Protein AF-X1JR71-F1 (afdb_monomer_lite)

Secondary structure (DSSP, 8-state):
-HHHHHTT---EEEEEEEE--EEE-TTT--EEE---EEEEEEEEEPPTTSTTSTTTT--HHHHHHTT--TT-----EEETTEEE-PPPPP-PPTT-EEEEEPPTTSSEEEEEEEEEEETTEEEEEEEEEETTS-EEEEETTEEEEEEHHHHHHHTT--SHHHHHHHH-GGGTTT-----

pLDDT: mean 90.3, std 12.56, range [34.16, 98.44]

Radius of gyration: 28.23 Å; chains: 1; bounding box: 59×47×76 Å

InterPro domains:
  IPR007642 RNA polymerase Rpb2, domain 2 [PF04561] (94-169)
  IPR007644 RNA polymerase, beta subunit, protrusion [PF04563] (1-93)
  IPR015712 DNA-directed RNA polymerase, subunit 2 [PTHR20856] (1-171)
  IPR037034 RNA polymerase Rpb2, domain 2 superfamily [G3DSA:3.90.1110.10] (108-176)

Sequence (179 aa):
PIEARIRELSYAADIILEMTPITIDERTQREEAEETLDIYIGKIPIMLKSCRCPLESLTEQELINKGEDPLDPGGYFIINGTERVLVTQEDLAPNRILAEEASKSSSATHQAKVFSTKSGFRAPVTIERKKDGNLRVSFPSVPGKIPLAILMRALGLHSDREIFEAISEEMAAGKSPLN

Foldseek 3Di:
DVVCLVQLHWQWDWDWDWDWDWDADPVPRDTDTDDTDTDTPDIDWDWPLDPPHPVVPDDQVVCVVVVHHPPPPTQWTQHRSDTGHDDDDDDPDAPDWDKDQDDPPDQFGIKIWHFHDDPRDTKIWMWTQGPVRWIWIDIDVDPDTHTPVVVVVVVPQPDPVSVCVVPDPCVVPPDDPDD

Structure (mmCIF, N/CA/C/O backbone):
data_AF-X1JR71-F1
#
_entry.id   AF-X1JR71-F1
#
loop_
_atom_site.group_PDB
_atom_site.id
_atom_site.type_symbol
_atom_site.label_atom_id
_atom_site.label_alt_id
_atom_site.label_comp_id
_atom_site.label_asym_id
_atom_site.label_entity_id
_atom_site.label_seq_id
_atom_site.pdbx_PDB_ins_code
_atom_site.Cartn_x
_atom_site.Cartn_y
_atom_site.Cartn_z
_atom_site.occupancy
_atom_site.B_iso_or_equiv
_atom_site.auth_seq_id
_atom_site.auth_comp_id
_atom_site.auth_asym_id
_atom_site.auth_atom_id
_atom_site.pdbx_PDB_model_num
ATOM 1 N N . PRO A 1 1 ? -16.654 6.079 19.650 1.00 94.19 1 PRO A N 1
ATOM 2 C CA . PRO A 1 1 ? -15.735 7.027 18.988 1.00 94.19 1 PRO A CA 1
ATOM 3 C C . PRO A 1 1 ? -15.868 8.459 19.508 1.00 94.19 1 PRO A C 1
ATOM 5 O O . PRO A 1 1 ? -14.875 9.174 19.578 1.00 94.19 1 PRO A O 1
ATOM 8 N N . ILE A 1 2 ? -17.064 8.827 19.972 1.00 95.31 2 ILE A N 1
ATOM 9 C CA . ILE A 1 2 ? -17.363 10.070 20.685 1.00 95.31 2 ILE A CA 1
ATOM 10 C C . ILE A 1 2 ? -16.375 10.394 21.815 1.00 95.31 2 ILE A C 1
ATOM 12 O O . ILE A 1 2 ? -15.890 11.517 21.905 1.00 95.31 2 ILE A O 1
ATOM 16 N N . GLU A 1 3 ? -15.981 9.401 22.614 1.00 95.56 3 GLU A N 1
ATOM 17 C CA . GLU A 1 3 ? -14.991 9.591 23.677 1.00 95.56 3 GLU A CA 1
ATOM 18 C C . GLU A 1 3 ? -13.629 10.033 23.121 1.00 95.56 3 GLU A C 1
ATOM 20 O O . GLU A 1 3 ? -13.000 10.931 23.677 1.00 95.56 3 GLU A O 1
ATOM 25 N N . ALA A 1 4 ? -13.192 9.449 21.999 1.00 96.69 4 ALA A N 1
ATOM 26 C CA . ALA A 1 4 ? -11.935 9.830 21.366 1.00 96.69 4 ALA A CA 1
ATOM 27 C C . ALA A 1 4 ? -11.971 11.274 20.844 1.00 96.69 4 ALA A C 1
ATOM 29 O O . ALA A 1 4 ? -10.968 11.974 20.952 1.00 96.69 4 ALA A O 1
ATOM 30 N N . ARG A 1 5 ? -13.133 11.739 20.356 1.00 96.44 5 ARG A N 1
ATOM 31 C CA . ARG A 1 5 ? -13.348 13.139 19.952 1.00 96.44 5 ARG A CA 1
ATOM 32 C C . ARG A 1 5 ? -13.204 14.086 21.143 1.00 96.44 5 ARG A C 1
ATOM 34 O O . ARG A 1 5 ? -12.406 15.012 21.096 1.00 96.44 5 ARG A O 1
ATOM 41 N N . ILE A 1 6 ? -13.941 13.821 22.224 1.00 96.44 6 ILE A N 1
ATOM 42 C CA . ILE A 1 6 ? -14.015 14.704 23.402 1.00 96.44 6 ILE A CA 1
ATOM 43 C C . ILE A 1 6 ? -12.682 14.768 24.151 1.00 96.44 6 ILE A C 1
ATOM 45 O O . ILE A 1 6 ? -12.303 15.819 24.656 1.00 96.44 6 ILE A O 1
ATOM 49 N N . ARG A 1 7 ? -11.975 13.640 24.249 1.00 97.44 7 ARG A N 1
ATOM 50 C CA . ARG A 1 7 ? -10.736 13.523 25.029 1.00 97.44 7 ARG A CA 1
ATOM 51 C C . ARG A 1 7 ? -9.470 13.806 24.222 1.00 97.44 7 ARG A C 1
ATOM 53 O O . ARG A 1 7 ? -8.384 13.534 24.724 1.00 97.44 7 ARG A O 1
ATOM 60 N N . GLU A 1 8 ? -9.601 14.277 22.983 1.00 96.62 8 GLU A N 1
ATOM 61 C CA . GLU A 1 8 ? -8.468 14.523 22.081 1.00 96.62 8 GLU A CA 1
ATOM 62 C C . GLU A 1 8 ? -7.588 13.275 21.861 1.00 96.62 8 GLU A C 1
ATOM 64 O O . GLU A 1 8 ? -6.373 13.353 21.685 1.00 96.62 8 GLU A O 1
ATOM 69 N N . LEU A 1 9 ? -8.204 12.089 21.850 1.00 96.94 9 LEU A N 1
ATOM 70 C CA . LEU A 1 9 ? -7.511 10.815 21.652 1.00 96.94 9 LEU A CA 1
ATOM 71 C C . LEU A 1 9 ? -7.555 10.378 20.186 1.00 96.94 9 LEU A C 1
ATOM 73 O O . LEU A 1 9 ? -8.410 10.791 19.401 1.00 96.94 9 LEU A O 1
ATOM 77 N N . SER A 1 10 ? -6.639 9.487 19.818 1.00 97.56 10 SER A N 1
ATOM 78 C CA . SER A 1 10 ? -6.714 8.766 18.547 1.00 97.56 10 SER A CA 1
ATOM 79 C C . SER A 1 10 ? -7.546 7.496 18.715 1.00 97.56 10 SER A C 1
ATOM 81 O O . SER A 1 10 ? -7.267 6.677 19.593 1.00 97.56 10 SER A O 1
ATOM 83 N N . TYR A 1 11 ? -8.565 7.319 17.875 1.00 97.81 11 TYR A N 1
ATOM 84 C CA . TYR A 1 11 ? -9.380 6.108 17.850 1.00 97.81 11 TYR A CA 1
ATOM 85 C C . TYR A 1 11 ? -8.608 4.990 17.139 1.00 97.81 11 TYR A C 1
ATOM 87 O O . TYR A 1 11 ? -8.563 4.923 15.910 1.00 97.81 11 TYR A O 1
ATOM 95 N N . ALA A 1 12 ? -7.943 4.149 17.926 1.00 97.62 12 ALA A N 1
ATOM 96 C CA . ALA A 1 12 ? -6.996 3.152 17.443 1.00 97.62 12 ALA A CA 1
ATOM 97 C C . ALA A 1 12 ? -7.106 1.835 18.223 1.00 97.62 12 ALA A C 1
ATOM 99 O O . ALA A 1 12 ? -7.488 1.833 19.394 1.00 97.62 12 ALA A O 1
ATOM 100 N N . ALA A 1 13 ? -6.742 0.730 17.575 1.00 97.19 13 ALA A N 1
ATOM 101 C CA . ALA A 1 13 ? -6.669 -0.599 18.176 1.00 97.19 13 ALA A CA 1
ATOM 102 C C . ALA A 1 13 ? -5.220 -1.087 18.248 1.00 97.19 13 ALA A C 1
ATOM 104 O O . ALA A 1 13 ? -4.369 -0.626 17.486 1.00 97.19 13 ALA A O 1
ATOM 105 N N . ASP A 1 14 ? -4.957 -2.021 19.156 1.00 97.12 14 ASP A N 1
ATOM 106 C CA . ASP A 1 14 ? -3.639 -2.628 19.322 1.00 97.12 14 ASP A CA 1
ATOM 107 C C . ASP A 1 14 ? -3.321 -3.579 18.167 1.00 97.12 14 ASP A C 1
ATOM 109 O O . ASP A 1 14 ? -4.174 -4.335 17.701 1.00 97.12 14 ASP A O 1
ATOM 113 N N . ILE A 1 15 ? -2.075 -3.531 17.710 1.00 97.50 15 ILE A N 1
ATOM 114 C CA . ILE A 1 15 ? -1.496 -4.483 16.776 1.00 97.50 15 ILE A CA 1
ATOM 115 C C . ILE A 1 15 ? -0.642 -5.442 17.596 1.00 97.50 15 ILE A C 1
ATOM 117 O O . ILE A 1 15 ? 0.332 -5.035 18.237 1.00 97.50 15 ILE A O 1
ATOM 121 N N . ILE A 1 16 ? -1.022 -6.710 17.555 1.00 97.38 16 ILE A N 1
ATOM 122 C CA . ILE A 1 16 ? -0.302 -7.812 18.182 1.00 97.38 16 ILE A CA 1
ATOM 123 C C . ILE A 1 16 ? 0.227 -8.686 17.050 1.00 97.38 16 ILE A C 1
ATOM 125 O O . ILE A 1 16 ? -0.509 -8.988 16.107 1.00 97.38 16 ILE A O 1
ATOM 129 N N . LEU A 1 17 ? 1.511 -9.023 17.112 1.00 97.31 17 LEU A N 1
ATOM 130 C CA . LEU A 1 17 ? 2.185 -9.862 16.137 1.00 97.31 17 LEU A CA 1
ATOM 131 C C . LEU A 1 17 ? 2.772 -11.081 16.836 1.00 97.31 17 LEU A C 1
ATOM 133 O O . LEU A 1 17 ? 3.563 -10.946 17.767 1.00 97.31 17 LEU A O 1
ATOM 137 N N . GLU A 1 18 ? 2.407 -12.249 16.333 1.00 97.00 18 GLU A N 1
ATOM 138 C CA . GLU A 1 18 ? 2.976 -13.522 16.745 1.00 97.00 18 GLU A CA 1
ATOM 139 C C . GLU A 1 18 ? 4.430 -13.614 16.244 1.00 97.00 18 GLU A C 1
ATOM 141 O O . GLU A 1 18 ? 4.700 -13.516 15.042 1.00 97.00 18 GLU A O 1
ATOM 146 N N . MET A 1 19 ? 5.385 -13.745 17.164 1.00 96.50 19 MET A N 1
ATOM 147 C CA . MET A 1 19 ? 6.817 -13.818 16.880 1.00 96.50 19 MET A CA 1
ATOM 148 C C . MET A 1 19 ? 7.413 -15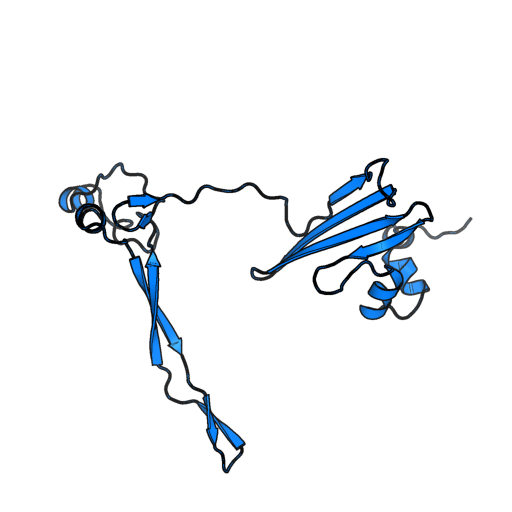.075 17.504 1.00 96.50 19 MET A C 1
ATOM 150 O O . MET A 1 19 ? 7.169 -15.372 18.666 1.00 96.50 19 MET A O 1
ATOM 154 N N . THR A 1 20 ? 8.247 -15.787 16.748 1.00 95.94 20 THR A N 1
ATOM 155 C CA . THR A 1 20 ? 9.026 -16.923 17.262 1.00 95.94 20 THR A CA 1
ATOM 156 C C . THR A 1 20 ? 10.507 -16.554 17.218 1.00 95.94 20 THR A C 1
ATOM 158 O O . THR A 1 20 ? 11.052 -16.425 16.116 1.00 95.94 20 THR A O 1
ATOM 161 N N . PRO A 1 21 ? 11.160 -16.320 18.369 1.00 93.44 21 PRO A N 1
ATOM 162 C CA . PRO A 1 21 ? 12.596 -16.082 18.412 1.00 93.44 21 PRO A CA 1
ATOM 163 C C . PRO A 1 21 ? 13.356 -17.322 17.935 1.00 93.44 21 PRO A C 1
ATOM 165 O O . PRO A 1 21 ? 13.005 -18.449 18.282 1.00 93.44 21 PRO A O 1
ATOM 168 N N . ILE A 1 22 ? 14.403 -17.111 17.140 1.00 93.94 22 ILE A N 1
ATOM 169 C CA . ILE A 1 22 ? 15.319 -18.173 16.718 1.00 93.94 22 ILE A CA 1
ATOM 170 C C . ILE A 1 22 ? 16.681 -17.846 17.315 1.00 93.94 22 ILE A C 1
ATOM 172 O O . ILE A 1 22 ? 17.251 -16.791 17.018 1.00 93.94 22 ILE A O 1
ATOM 176 N N . THR A 1 23 ? 17.195 -18.736 18.155 1.00 91.12 23 THR A N 1
ATOM 177 C CA . THR A 1 23 ? 18.542 -18.645 18.720 1.00 91.12 23 THR A CA 1
ATOM 178 C C . THR A 1 23 ? 19.454 -19.683 18.081 1.00 91.12 23 THR A C 1
ATOM 180 O O . THR A 1 23 ? 19.005 -20.694 17.547 1.00 91.12 23 THR A O 1
ATOM 183 N N . ILE A 1 24 ? 20.757 -19.401 18.056 1.00 91.50 24 ILE A N 1
ATOM 184 C CA . ILE A 1 24 ? 21.764 -20.314 17.510 1.00 91.50 24 ILE A CA 1
ATOM 185 C C . ILE A 1 24 ? 22.593 -20.820 18.684 1.00 91.50 24 ILE A C 1
ATOM 187 O O . ILE A 1 24 ? 23.260 -20.025 19.348 1.00 91.50 24 ILE A O 1
ATOM 191 N N . ASP A 1 25 ? 22.572 -22.128 18.938 1.00 86.69 25 ASP A N 1
ATOM 192 C CA . ASP A 1 25 ? 23.433 -22.742 19.951 1.00 86.69 25 ASP A CA 1
ATOM 193 C C . ASP A 1 25 ? 24.901 -22.585 19.524 1.00 86.69 25 ASP A C 1
ATOM 195 O O . ASP A 1 25 ? 25.335 -23.133 18.507 1.00 86.69 25 ASP A O 1
ATOM 199 N N . GLU A 1 26 ? 25.690 -21.855 20.314 1.00 84.81 26 GLU A N 1
ATOM 200 C CA . GLU A 1 26 ? 27.099 -21.570 20.026 1.00 84.81 26 GLU A CA 1
ATOM 201 C C . GLU A 1 26 ? 27.946 -22.841 19.855 1.00 84.81 26 GLU A C 1
ATOM 203 O O . GLU A 1 26 ? 28.894 -22.858 19.063 1.00 84.81 26 GLU A O 1
ATOM 208 N N . ARG A 1 27 ? 27.603 -23.929 20.557 1.00 83.94 27 ARG A N 1
ATOM 209 C CA . ARG A 1 27 ? 28.367 -25.182 20.552 1.00 83.94 27 ARG A CA 1
ATOM 210 C C . ARG A 1 27 ? 27.993 -26.088 19.388 1.00 83.94 27 ARG A C 1
ATOM 212 O O . ARG A 1 27 ? 28.865 -26.770 18.851 1.00 83.94 27 ARG A O 1
ATOM 219 N N . THR A 1 28 ? 26.712 -26.151 19.032 1.00 84.56 28 THR A N 1
ATOM 220 C CA . THR A 1 28 ? 26.223 -27.060 17.981 1.00 84.56 28 THR A CA 1
ATOM 221 C C . THR A 1 28 ? 25.971 -26.370 16.641 1.00 84.56 28 THR A C 1
ATOM 223 O O . THR A 1 28 ? 25.812 -27.071 15.642 1.00 84.56 28 THR A O 1
ATOM 226 N N . GLN A 1 29 ? 26.000 -25.030 16.600 1.00 85.88 29 GLN A N 1
ATOM 227 C CA . GLN A 1 29 ? 25.681 -24.187 15.437 1.00 85.88 29 GLN A CA 1
ATOM 228 C C . GLN A 1 29 ? 24.311 -24.522 14.826 1.00 85.88 29 GLN A C 1
ATOM 230 O O . GLN A 1 29 ? 24.112 -24.420 13.616 1.00 85.88 29 GLN A O 1
ATOM 235 N N . ARG A 1 30 ? 23.373 -24.980 15.661 1.00 86.12 30 ARG A N 1
ATOM 236 C CA . ARG A 1 30 ? 22.004 -25.304 15.257 1.00 86.12 30 ARG A CA 1
ATOM 237 C C . ARG A 1 30 ? 21.074 -24.171 15.646 1.00 86.12 30 ARG A C 1
ATOM 239 O O . ARG A 1 30 ? 21.219 -23.594 16.718 1.00 86.12 30 ARG A O 1
ATOM 246 N N . GLU A 1 31 ? 20.130 -23.892 14.759 1.00 90.19 31 GLU A N 1
ATOM 247 C CA . GLU A 1 31 ? 19.009 -23.004 15.035 1.00 90.19 31 GLU A CA 1
ATOM 248 C C . GLU A 1 31 ? 18.002 -23.737 15.928 1.00 90.19 31 GLU A C 1
ATOM 250 O O . GLU A 1 31 ? 17.529 -24.824 15.585 1.00 90.19 31 GLU A O 1
ATOM 255 N N . GLU A 1 32 ? 17.685 -23.143 17.071 1.00 90.25 32 GLU A N 1
ATOM 256 C CA . GLU A 1 32 ? 16.636 -23.584 17.982 1.00 90.25 32 GLU A CA 1
ATOM 257 C C . GLU A 1 32 ? 15.544 -22.509 18.012 1.00 90.25 32 GLU A C 1
ATOM 259 O O . GLU A 1 32 ? 15.808 -21.326 18.229 1.00 90.25 32 GLU A O 1
ATOM 264 N N . ALA A 1 33 ? 14.308 -22.921 17.725 1.00 89.12 33 ALA A N 1
ATOM 265 C CA . ALA A 1 33 ? 13.148 -22.047 17.821 1.00 89.12 33 ALA A CA 1
ATOM 266 C C . ALA A 1 33 ? 12.645 -22.037 19.267 1.00 89.12 33 ALA A C 1
ATOM 268 O O . ALA A 1 33 ? 12.394 -23.096 19.848 1.00 89.12 33 ALA A O 1
ATOM 269 N N . GLU A 1 34 ? 12.501 -20.845 19.834 1.00 90.31 34 GLU A N 1
ATOM 270 C CA . GLU A 1 34 ? 11.917 -20.648 21.158 1.00 90.31 34 GLU A CA 1
ATOM 271 C C . GLU A 1 34 ? 10.381 -20.689 21.101 1.00 90.31 34 GLU A C 1
ATOM 273 O O . GLU A 1 34 ? 9.776 -20.931 20.055 1.00 90.31 34 GLU A O 1
ATOM 278 N N . GLU A 1 35 ? 9.731 -20.475 22.246 1.00 93.69 35 GLU A N 1
ATOM 279 C CA . GLU A 1 35 ? 8.276 -20.370 22.307 1.00 93.69 35 GLU A CA 1
ATOM 280 C C . GLU A 1 35 ? 7.778 -19.184 21.472 1.00 93.69 35 GLU A C 1
ATOM 282 O O . GLU A 1 35 ? 8.340 -18.087 21.492 1.00 93.69 35 GLU A O 1
ATOM 287 N N . THR A 1 36 ? 6.702 -19.421 20.729 1.00 95.62 36 THR A N 1
ATOM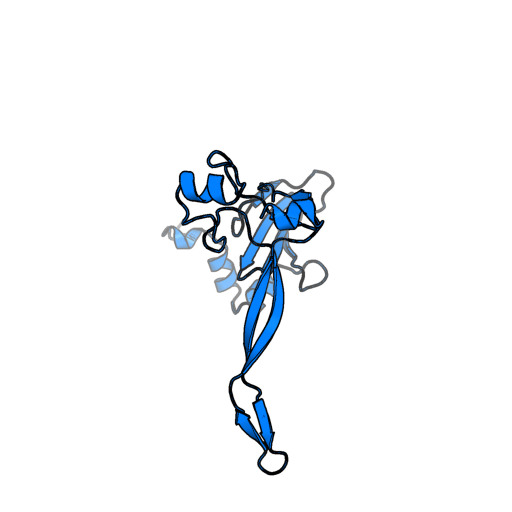 288 C CA . THR A 1 36 ? 6.009 -18.391 19.967 1.00 95.62 36 THR A CA 1
ATOM 289 C C . THR A 1 36 ? 5.246 -17.459 20.910 1.00 95.62 36 THR A C 1
ATOM 291 O O . THR A 1 36 ? 4.452 -17.911 21.732 1.00 95.62 36 THR A O 1
ATOM 294 N N . LEU A 1 37 ? 5.468 -16.151 20.780 1.00 95.81 37 LEU A N 1
ATOM 295 C CA . LEU A 1 37 ? 4.931 -15.125 21.671 1.00 95.81 37 LEU A CA 1
ATOM 296 C C . LEU A 1 37 ? 4.097 -14.094 20.909 1.00 95.81 37 LEU A C 1
ATOM 298 O O . LEU A 1 37 ? 4.485 -13.628 19.839 1.00 95.81 37 LEU A O 1
ATOM 302 N N . ASP A 1 38 ? 3.002 -13.660 21.526 1.00 96.75 38 ASP A N 1
ATOM 303 C CA . ASP A 1 38 ? 2.208 -12.520 21.071 1.00 96.75 38 ASP A CA 1
ATOM 304 C C . ASP A 1 38 ? 2.851 -11.205 21.527 1.00 96.75 38 ASP A C 1
ATOM 306 O O . ASP A 1 38 ? 2.815 -10.839 22.706 1.00 96.75 38 ASP A O 1
ATOM 310 N N . ILE A 1 39 ? 3.439 -10.466 20.588 1.00 96.75 39 ILE A N 1
ATOM 311 C CA . ILE A 1 39 ? 4.150 -9.218 20.866 1.00 96.75 39 ILE A CA 1
ATOM 312 C C . ILE A 1 39 ? 3.306 -8.020 20.436 1.00 96.75 39 ILE A C 1
ATOM 314 O O . ILE A 1 39 ? 2.937 -7.873 19.271 1.00 96.75 39 ILE A O 1
ATOM 318 N N . TYR A 1 40 ? 3.037 -7.108 21.371 1.00 97.25 40 TYR A N 1
ATOM 319 C CA . TYR A 1 40 ? 2.455 -5.806 21.047 1.00 97.25 40 TYR A CA 1
ATOM 320 C C . TYR A 1 40 ? 3.469 -4.948 20.277 1.00 97.25 40 TYR A C 1
ATOM 322 O O . TYR A 1 40 ? 4.538 -4.628 20.799 1.00 97.25 40 TYR A O 1
ATOM 330 N N . ILE A 1 41 ? 3.120 -4.537 19.054 1.00 97.19 41 ILE A N 1
ATOM 331 C CA . ILE A 1 41 ? 4.003 -3.739 18.182 1.00 97.19 41 ILE A CA 1
ATOM 332 C C . ILE A 1 41 ? 3.537 -2.292 17.987 1.00 97.19 41 ILE A C 1
ATOM 334 O O . ILE A 1 41 ? 4.254 -1.487 17.394 1.00 97.19 41 ILE A O 1
ATOM 338 N N . GLY A 1 42 ? 2.353 -1.930 18.486 1.00 97.31 42 GLY A N 1
ATOM 339 C CA . GLY A 1 42 ? 1.843 -0.562 18.414 1.00 97.31 42 GLY A CA 1
ATOM 340 C C . GLY A 1 42 ? 0.330 -0.486 18.257 1.00 97.31 42 GLY A C 1
ATOM 341 O O . GLY A 1 42 ? -0.375 -1.477 18.400 1.00 97.31 42 GLY A O 1
ATOM 342 N N . LYS A 1 43 ? -0.169 0.710 17.934 1.00 96.94 43 LYS A N 1
ATOM 343 C CA . LYS A 1 43 ? -1.590 0.971 17.672 1.00 96.94 43 LYS A CA 1
ATOM 344 C C . LYS A 1 43 ? -1.805 1.389 16.222 1.00 96.94 43 LYS A C 1
ATOM 346 O O . LYS A 1 43 ? -1.034 2.188 15.694 1.00 96.94 43 LYS A O 1
ATOM 351 N N . ILE A 1 44 ? -2.885 0.910 15.608 1.00 97.19 44 ILE A N 1
ATOM 352 C CA . ILE A 1 44 ? -3.340 1.336 14.281 1.00 97.19 44 ILE A CA 1
ATOM 353 C C . ILE A 1 44 ? -4.665 2.099 14.389 1.00 97.19 44 ILE A C 1
ATOM 355 O O . ILE A 1 44 ? -5.594 1.609 15.040 1.00 97.19 44 ILE A O 1
ATOM 359 N N . PRO A 1 45 ? -4.793 3.290 13.775 1.00 97.75 45 PRO A N 1
ATOM 360 C CA . PRO A 1 45 ? -6.071 3.984 13.694 1.00 97.75 45 PRO A CA 1
ATOM 361 C C . PRO A 1 45 ? -7.139 3.121 13.022 1.00 97.75 45 PRO A C 1
ATOM 363 O O . PRO A 1 45 ? -6.899 2.532 11.967 1.00 97.75 45 PRO A O 1
ATOM 366 N N . ILE A 1 46 ? -8.328 3.073 13.617 1.00 97.94 46 ILE A N 1
ATOM 367 C CA . ILE A 1 46 ? -9.459 2.310 13.086 1.00 97.94 46 ILE A CA 1
ATOM 368 C C . ILE A 1 46 ? -10.397 3.255 12.347 1.00 97.94 46 ILE A C 1
ATOM 370 O O . ILE A 1 46 ? -10.808 4.287 12.874 1.00 97.94 46 ILE A O 1
ATOM 374 N N . MET A 1 47 ? -10.745 2.890 11.116 1.00 98.12 47 MET A N 1
ATOM 375 C CA . MET A 1 47 ? -11.718 3.628 10.318 1.00 98.12 47 MET A CA 1
ATOM 376 C C . MET A 1 47 ? -13.121 3.418 10.897 1.00 98.12 47 MET A C 1
ATOM 378 O O . MET A 1 47 ? -13.529 2.277 11.136 1.00 98.12 47 MET A O 1
ATOM 382 N N . LEU A 1 48 ? -13.871 4.496 11.116 1.00 97.44 48 LEU A N 1
ATOM 383 C CA . LEU A 1 48 ? -15.231 4.421 11.648 1.00 97.44 48 LEU A CA 1
ATOM 384 C C . LEU A 1 48 ? -16.150 3.658 10.689 1.00 97.44 48 LEU A C 1
ATOM 386 O O . LEU A 1 48 ? -16.071 3.840 9.475 1.00 97.44 48 LEU A O 1
ATOM 390 N N . LYS A 1 49 ? -17.006 2.798 11.257 1.00 95.81 49 LYS A N 1
ATOM 391 C CA . LYS A 1 49 ? -17.917 1.886 10.538 1.00 95.81 49 LYS A CA 1
ATOM 392 C C . LYS A 1 49 ? -17.234 0.913 9.555 1.00 95.81 49 LYS A C 1
ATOM 394 O O . LYS A 1 49 ? -17.903 0.316 8.724 1.00 95.81 49 LYS A O 1
ATOM 399 N N . SER A 1 50 ? -15.915 0.719 9.655 1.00 96.88 50 SER A N 1
ATOM 400 C CA . SER A 1 50 ? -15.220 -0.379 8.961 1.00 96.88 50 SER A CA 1
ATOM 401 C C . SER A 1 50 ? -15.390 -1.716 9.689 1.00 96.88 50 SER A C 1
ATOM 403 O O . SER A 1 50 ? -15.762 -1.731 10.860 1.00 96.88 50 SER A O 1
ATOM 405 N N . CYS A 1 51 ? -14.980 -2.818 9.054 1.00 96.00 51 CYS A N 1
ATOM 406 C CA . CYS A 1 51 ? -15.045 -4.177 9.614 1.00 96.00 51 CYS A CA 1
ATOM 407 C C . CYS A 1 51 ? -14.277 -4.406 10.928 1.00 96.00 51 CYS A C 1
ATOM 409 O O . CYS A 1 51 ? -14.400 -5.449 11.567 1.00 96.00 51 CYS A O 1
ATOM 411 N N . ARG A 1 52 ? -13.422 -3.458 11.327 1.00 95.62 52 ARG A N 1
ATOM 412 C CA . ARG A 1 52 ? -12.691 -3.490 12.605 1.00 95.62 52 ARG A CA 1
ATOM 413 C C . ARG A 1 52 ? -13.239 -2.497 13.627 1.00 95.62 52 ARG A C 1
ATOM 415 O O . ARG A 1 52 ? -12.753 -2.452 14.753 1.00 95.62 52 ARG A O 1
ATOM 422 N N . CYS A 1 53 ? -14.236 -1.698 13.256 1.00 96.69 53 CYS A N 1
ATOM 423 C CA . CYS A 1 53 ? -14.909 -0.774 14.150 1.00 96.69 53 CYS A CA 1
ATOM 424 C C . CYS A 1 53 ? -16.115 -1.470 14.798 1.00 96.69 53 CYS A C 1
ATOM 426 O O . CYS A 1 53 ? -17.031 -1.864 14.083 1.00 96.69 53 CYS A O 1
ATOM 428 N N . PRO A 1 54 ? -16.213 -1.524 16.139 1.00 94.50 54 PRO A N 1
ATOM 429 C CA . PRO A 1 54 ? -17.379 -2.082 16.824 1.00 94.50 54 PRO A CA 1
ATOM 430 C C . PRO A 1 54 ? -18.708 -1.366 16.546 1.00 94.50 54 PRO A C 1
ATOM 432 O O . PRO A 1 54 ? -19.729 -1.813 17.050 1.00 94.50 54 PRO A O 1
ATOM 435 N N . LEU A 1 55 ? -18.705 -0.233 15.827 1.00 94.94 55 LEU A N 1
ATOM 436 C CA . LEU A 1 55 ? -19.927 0.449 15.396 1.00 94.94 55 LEU A CA 1
ATOM 437 C C . LEU A 1 55 ? -20.560 -0.177 14.145 1.00 94.94 55 LEU A C 1
ATOM 439 O O . LEU A 1 55 ? -21.734 0.072 13.906 1.00 94.94 55 LEU A O 1
ATOM 443 N N . GLU A 1 56 ? -19.814 -0.955 13.350 1.00 94.56 56 GLU A N 1
ATOM 444 C CA . GLU A 1 56 ? -20.318 -1.568 12.108 1.00 94.56 56 GLU A CA 1
ATOM 445 C C . GLU A 1 56 ? -21.515 -2.492 12.370 1.00 94.56 56 GLU A C 1
ATOM 447 O O . GLU A 1 56 ? -22.494 -2.467 11.631 1.00 94.56 56 GLU A O 1
ATOM 452 N N . SER A 1 57 ? -21.453 -3.285 13.440 1.00 93.25 57 SER A N 1
ATOM 453 C CA . SER A 1 57 ? -22.455 -4.307 13.750 1.00 93.25 57 SER A CA 1
ATOM 454 C C . SER A 1 57 ? -23.615 -3.808 14.618 1.00 93.25 57 SER A C 1
ATOM 456 O O . SER A 1 57 ? -24.408 -4.626 15.081 1.00 93.25 57 SER A O 1
ATOM 458 N N . LEU A 1 58 ? -23.686 -2.508 14.918 1.00 95.38 58 LEU A N 1
ATOM 459 C CA . LEU A 1 58 ? -24.705 -1.954 15.811 1.00 95.38 58 LEU A CA 1
ATOM 460 C C . LEU A 1 58 ? -25.941 -1.510 15.036 1.00 95.38 58 LEU A C 1
ATOM 462 O O . LEU A 1 58 ? -25.855 -0.934 13.954 1.00 95.38 58 LEU A O 1
ATOM 466 N N . THR A 1 59 ? -27.103 -1.730 15.638 1.00 96.31 59 THR A N 1
ATOM 467 C CA . THR A 1 59 ? -28.376 -1.186 15.162 1.00 96.31 59 THR A CA 1
ATOM 468 C C . THR A 1 59 ? -28.440 0.331 15.361 1.00 96.31 59 THR A C 1
ATOM 470 O O . THR A 1 59 ? -27.740 0.895 16.203 1.00 96.31 59 THR A O 1
ATOM 473 N N . GLU A 1 60 ? -29.332 1.008 14.632 1.00 96.25 60 GLU A N 1
ATOM 474 C CA . GLU A 1 60 ? -29.539 2.459 14.771 1.00 96.25 60 GLU A CA 1
ATOM 475 C C . GLU A 1 60 ? -29.829 2.865 16.223 1.00 96.25 60 GLU A C 1
ATOM 477 O O . GLU A 1 60 ? -29.259 3.827 16.734 1.00 96.25 60 GLU A O 1
ATOM 482 N N . GLN A 1 61 ? -30.653 2.085 16.929 1.00 97.00 61 GLN A N 1
ATOM 483 C CA . GLN A 1 61 ? -30.980 2.358 18.325 1.00 97.00 61 GLN A CA 1
ATOM 484 C C . GLN A 1 61 ? -29.759 2.215 19.246 1.00 97.00 61 GLN A C 1
ATOM 486 O O . GLN A 1 61 ? -29.581 3.011 20.166 1.00 97.00 61 GLN A O 1
ATOM 491 N N . GLU A 1 62 ? -28.898 1.223 19.011 1.00 96.56 62 GLU A N 1
ATOM 492 C CA . GLU A 1 62 ? -27.663 1.040 19.781 1.00 96.56 62 GLU A CA 1
ATOM 493 C C . GLU A 1 62 ? -26.642 2.150 19.515 1.00 96.56 62 GLU A C 1
ATOM 495 O O . GLU A 1 62 ? -25.935 2.550 20.441 1.00 96.56 62 GLU A O 1
ATOM 500 N N . LEU A 1 63 ? -26.582 2.673 18.285 1.00 96.31 63 LEU A N 1
ATOM 501 C CA . LEU A 1 63 ? -25.755 3.831 17.937 1.00 96.31 63 LEU A CA 1
ATOM 502 C C . LEU A 1 63 ? -26.211 5.080 18.696 1.00 96.31 63 LEU A C 1
ATOM 504 O O . LEU A 1 63 ? -25.391 5.699 19.377 1.00 96.31 63 LEU A O 1
ATOM 508 N N . ILE A 1 64 ? -27.518 5.374 18.680 1.00 96.00 64 ILE A N 1
ATOM 509 C CA . ILE A 1 64 ? -28.112 6.490 19.437 1.00 96.00 64 ILE A CA 1
ATOM 510 C C . ILE A 1 64 ? -27.795 6.347 20.926 1.00 96.00 64 ILE A C 1
ATOM 512 O O . ILE A 1 64 ? -27.333 7.293 21.563 1.00 96.00 64 ILE A O 1
ATOM 516 N N . ASN A 1 65 ? -27.984 5.146 21.482 1.00 96.19 65 ASN A N 1
ATOM 517 C CA . ASN A 1 65 ? -27.711 4.873 22.894 1.00 96.19 65 ASN A CA 1
ATOM 518 C C . ASN A 1 65 ? -26.229 5.073 23.260 1.00 96.19 65 ASN A C 1
ATOM 520 O O . ASN A 1 65 ? -25.918 5.370 24.412 1.00 96.19 65 ASN A O 1
ATOM 524 N N . LYS A 1 66 ? -25.310 4.920 22.298 1.00 93.94 66 LYS A N 1
ATOM 525 C CA . LYS A 1 66 ? -23.870 5.175 22.464 1.00 93.94 66 LYS A CA 1
ATOM 526 C C . LYS A 1 66 ? -23.450 6.609 22.120 1.00 93.94 66 LYS A C 1
ATOM 528 O O . LYS A 1 66 ? -22.260 6.911 22.194 1.00 93.94 66 LYS A O 1
ATOM 533 N N . GLY A 1 67 ? -24.396 7.488 21.784 1.00 93.69 67 GLY A N 1
ATOM 534 C CA . GLY A 1 67 ? -24.130 8.886 21.442 1.00 93.69 67 GLY A CA 1
ATOM 535 C C . GLY A 1 67 ? -23.485 9.078 20.069 1.00 93.69 67 GLY A C 1
ATOM 536 O O . GLY A 1 67 ? -22.809 10.081 19.856 1.00 93.69 67 GLY A O 1
ATOM 537 N N . GLU A 1 68 ? -23.656 8.118 19.160 1.00 95.94 68 GLU A N 1
ATOM 538 C CA . GLU A 1 68 ? -23.247 8.234 17.758 1.00 95.94 68 GLU A CA 1
ATOM 539 C C . GLU A 1 68 ? -24.483 8.492 16.880 1.00 95.94 68 GLU A C 1
ATOM 541 O O . GLU A 1 68 ? -25.598 8.093 17.223 1.00 95.94 68 GLU A O 1
ATOM 546 N N . ASP A 1 69 ? -24.288 9.144 15.736 1.00 94.94 69 ASP A N 1
ATOM 547 C CA . ASP A 1 69 ? -25.356 9.385 14.761 1.00 94.94 69 ASP A CA 1
ATOM 548 C C . ASP A 1 69 ? -25.562 8.138 13.870 1.00 94.94 69 ASP A C 1
ATOM 550 O O . ASP A 1 69 ? -24.616 7.689 13.207 1.00 94.94 69 ASP A O 1
ATOM 554 N N . PRO A 1 70 ? -26.778 7.556 13.809 1.00 94.94 70 PRO A N 1
ATOM 555 C CA . PRO A 1 70 ? -27.091 6.469 12.882 1.00 94.94 70 PRO A CA 1
ATOM 556 C C . PRO A 1 70 ? -26.785 6.804 11.421 1.00 94.94 70 PRO A C 1
ATOM 558 O O . PRO A 1 70 ? -26.321 5.929 10.686 1.00 94.94 70 PRO A O 1
ATOM 561 N N . LEU A 1 71 ? -26.980 8.064 11.023 1.00 95.50 71 LEU A N 1
ATOM 562 C CA . LEU A 1 71 ? -26.820 8.546 9.651 1.00 95.50 71 LEU A CA 1
ATOM 563 C C . LEU A 1 71 ? -25.375 8.914 9.291 1.00 95.50 71 LEU A C 1
ATOM 565 O O . LEU A 1 71 ? -25.106 9.221 8.130 1.00 95.50 71 LEU A O 1
ATOM 569 N N . ASP A 1 72 ? -24.437 8.856 10.242 1.00 95.62 72 ASP A N 1
ATOM 570 C CA . ASP A 1 72 ? -23.016 9.082 9.965 1.00 95.62 72 ASP A CA 1
ATOM 571 C C . ASP A 1 72 ? -22.513 8.053 8.932 1.00 95.62 72 ASP A C 1
ATOM 573 O O . ASP A 1 72 ? -22.604 6.850 9.181 1.00 95.62 72 ASP A O 1
ATOM 577 N N . PRO A 1 73 ? -21.971 8.453 7.772 1.00 94.56 73 PRO A N 1
ATOM 578 C CA . PRO A 1 73 ? -21.481 7.494 6.784 1.00 94.56 73 PRO A CA 1
ATOM 579 C C . PRO A 1 73 ? -20.259 6.686 7.260 1.00 94.56 73 PRO A C 1
ATOM 581 O O . PRO A 1 73 ? -20.006 5.602 6.734 1.00 94.56 73 PRO A O 1
ATOM 584 N N . GLY A 1 74 ? -19.495 7.172 8.245 1.00 95.94 74 GLY A N 1
ATOM 585 C CA . GLY A 1 74 ? -18.189 6.612 8.594 1.00 95.94 74 GLY A CA 1
ATOM 586 C C . GLY A 1 74 ? -17.159 6.795 7.470 1.00 95.94 74 GLY A C 1
ATOM 587 O O . GLY A 1 74 ? -17.235 7.733 6.679 1.00 95.94 74 GLY A O 1
ATOM 588 N N . GLY A 1 75 ? -16.152 5.919 7.400 1.00 96.62 75 GLY A N 1
ATOM 589 C CA . GLY A 1 75 ? -15.128 5.968 6.342 1.00 96.62 75 GLY A CA 1
ATOM 590 C C . GLY A 1 75 ? -13.959 6.931 6.599 1.00 96.62 75 GLY A C 1
ATOM 591 O O . GLY A 1 75 ? -13.105 7.130 5.736 1.00 96.62 75 GLY A O 1
ATOM 592 N N . TYR A 1 76 ? -13.884 7.509 7.795 1.00 97.88 76 TYR A N 1
ATOM 593 C CA . TYR A 1 76 ? -12.807 8.393 8.242 1.00 97.88 76 TYR A CA 1
ATOM 594 C C . TYR A 1 76 ? -12.204 7.897 9.566 1.00 97.88 76 TYR A C 1
ATOM 596 O O . TYR A 1 76 ? -12.671 6.930 10.171 1.00 97.88 76 TYR A O 1
ATOM 604 N N . PHE A 1 77 ? -11.132 8.544 10.007 1.00 98.44 77 PHE A N 1
ATOM 605 C CA . PHE A 1 77 ? -10.372 8.226 11.212 1.00 98.44 77 PHE A CA 1
ATOM 606 C C . PHE A 1 77 ? -10.459 9.381 12.207 1.00 98.44 77 PHE A C 1
ATOM 608 O O . PHE A 1 77 ? -10.518 10.535 11.800 1.00 98.44 77 PHE A O 1
ATOM 615 N N . ILE A 1 78 ? -10.390 9.095 13.506 1.00 98.25 78 ILE A N 1
ATOM 616 C CA . ILE A 1 78 ? -10.231 10.128 14.541 1.00 98.25 78 ILE A CA 1
ATOM 617 C C . ILE A 1 78 ? -8.786 10.078 15.031 1.00 98.25 78 ILE A C 1
ATOM 619 O O . ILE A 1 78 ? -8.366 9.074 15.607 1.00 98.25 78 ILE A O 1
ATOM 623 N N . ILE A 1 79 ? -8.029 11.150 14.807 1.00 98.06 79 ILE A N 1
ATOM 624 C CA . ILE A 1 79 ? -6.625 11.295 15.202 1.00 98.06 79 ILE A CA 1
ATOM 625 C C . ILE A 1 79 ? -6.504 12.518 16.103 1.00 98.06 79 ILE A C 1
ATOM 627 O O . ILE A 1 79 ? -6.736 13.641 15.653 1.00 98.06 79 ILE A O 1
ATOM 631 N N . ASN A 1 80 ? -6.118 12.298 17.358 1.00 97.19 80 ASN A N 1
ATOM 632 C CA . ASN A 1 80 ? -6.004 13.336 18.389 1.00 97.19 80 ASN A CA 1
ATOM 633 C C . ASN A 1 80 ? -7.272 14.210 18.463 1.00 97.19 80 ASN A C 1
ATOM 635 O O . ASN A 1 80 ? -7.219 15.427 18.304 1.00 97.19 80 ASN A O 1
ATOM 639 N N . GLY A 1 81 ? -8.438 13.568 18.563 1.00 96.62 81 GLY A N 1
ATOM 640 C CA . GLY A 1 81 ? -9.752 14.218 18.578 1.00 96.62 81 GLY A CA 1
ATOM 641 C C . GLY A 1 81 ? -10.251 14.766 17.240 1.00 96.62 81 GLY A C 1
ATOM 642 O O . GLY A 1 81 ? -11.434 15.067 17.123 1.00 96.62 81 GLY A O 1
ATOM 643 N N . THR A 1 82 ? -9.397 14.862 16.217 1.00 97.81 82 THR A N 1
ATOM 644 C CA . THR A 1 82 ? -9.754 15.440 14.912 1.00 97.81 82 THR A CA 1
ATOM 645 C C . THR A 1 82 ? -10.121 14.360 13.903 1.00 97.81 82 THR A C 1
ATOM 647 O O . THR A 1 82 ? -9.395 13.379 13.740 1.00 97.81 82 THR A O 1
ATOM 650 N N . GLU A 1 83 ? -11.207 14.566 13.166 1.00 97.25 83 GLU A N 1
ATOM 651 C CA . GLU A 1 83 ? -11.619 13.680 12.077 1.00 97.25 83 GLU A CA 1
ATOM 652 C C . GLU A 1 83 ? -10.750 13.898 10.830 1.00 97.25 83 GLU A C 1
ATOM 654 O O . GLU A 1 83 ? -10.507 15.024 10.394 1.00 97.25 83 GLU A O 1
ATOM 659 N N . ARG A 1 84 ? -10.234 12.807 10.264 1.00 97.62 84 ARG A N 1
ATOM 660 C CA . ARG A 1 84 ? -9.343 12.793 9.103 1.00 97.62 84 ARG A CA 1
ATOM 661 C C . ARG A 1 84 ? -9.785 11.719 8.129 1.00 97.62 84 ARG A C 1
ATOM 663 O O . ARG A 1 84 ? -9.941 10.562 8.506 1.00 97.62 84 ARG A O 1
ATOM 670 N N . VAL A 1 85 ? -9.917 12.082 6.864 1.00 97.19 85 VAL A N 1
ATOM 671 C CA . VAL A 1 85 ? -10.272 11.155 5.788 1.00 97.19 85 VAL A CA 1
ATOM 672 C C . VAL A 1 85 ? -9.092 10.988 4.837 1.00 97.19 85 VAL A C 1
ATOM 674 O O . VAL A 1 85 ? -8.379 11.948 4.539 1.00 97.19 85 VAL A O 1
ATOM 677 N N . LEU A 1 86 ? -8.868 9.759 4.374 1.00 95.88 86 LEU A N 1
ATOM 678 C CA . LEU A 1 86 ? -7.937 9.503 3.281 1.00 95.88 86 LEU A CA 1
ATOM 679 C C . LEU A 1 86 ? -8.661 9.773 1.965 1.00 95.88 86 LEU A C 1
ATOM 681 O O . LEU A 1 86 ? -9.668 9.139 1.663 1.00 95.88 86 LEU A O 1
ATOM 685 N N . VAL A 1 87 ? -8.144 10.720 1.189 1.00 95.44 87 VAL A N 1
ATOM 686 C CA . VAL A 1 87 ? -8.693 11.047 -0.127 1.00 95.44 87 VAL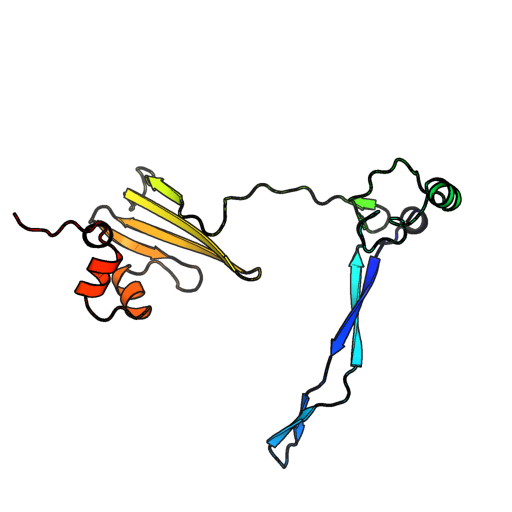 A CA 1
ATOM 68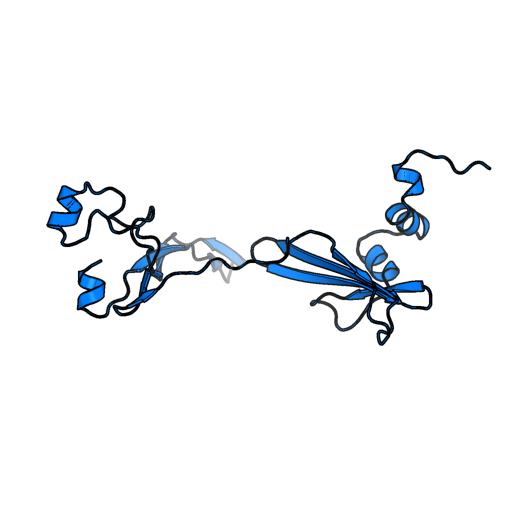7 C C . VAL A 1 87 ? -8.080 10.113 -1.161 1.00 95.44 87 VAL A C 1
ATOM 689 O O . VAL A 1 87 ? -6.864 9.911 -1.187 1.00 95.44 87 VAL A O 1
ATOM 692 N N . THR A 1 88 ? -8.924 9.547 -2.019 1.00 93.19 88 THR A N 1
ATOM 693 C CA . THR A 1 88 ? -8.484 8.714 -3.139 1.00 93.19 88 THR A CA 1
ATOM 694 C C . THR A 1 88 ? -7.578 9.515 -4.065 1.00 93.19 88 THR A C 1
ATOM 696 O O . THR A 1 88 ? -7.940 10.614 -4.486 1.00 93.19 88 THR A O 1
ATOM 699 N N . GLN A 1 89 ? -6.417 8.956 -4.398 1.00 89.81 89 GLN A N 1
ATOM 700 C CA . GLN A 1 89 ? -5.501 9.547 -5.368 1.00 89.81 89 GLN A CA 1
ATOM 701 C C . GLN A 1 89 ? -5.632 8.828 -6.704 1.00 89.81 89 GLN A C 1
ATOM 703 O O . GLN A 1 89 ? -5.663 7.598 -6.756 1.00 89.81 89 GLN A O 1
ATOM 708 N N . GLU A 1 90 ? -5.700 9.610 -7.775 1.00 88.56 90 GLU A N 1
ATOM 709 C CA . GLU A 1 90 ? -5.572 9.092 -9.129 1.00 88.56 90 GLU A CA 1
ATOM 710 C C . GLU A 1 90 ? -4.087 8.932 -9.461 1.00 88.56 90 GLU A C 1
ATOM 712 O O . GLU A 1 90 ? -3.278 9.829 -9.217 1.00 88.56 90 GLU A O 1
ATOM 717 N N . ASP A 1 91 ? -3.730 7.775 -10.006 1.00 83.94 91 ASP A N 1
ATOM 718 C CA . ASP A 1 91 ? -2.361 7.447 -10.375 1.00 83.94 91 ASP A CA 1
ATOM 719 C C . ASP A 1 91 ? -2.341 6.731 -11.729 1.00 83.94 91 ASP A C 1
ATOM 721 O O . ASP A 1 91 ? -3.317 6.098 -12.141 1.00 83.94 91 ASP A O 1
ATOM 725 N N . LEU A 1 92 ? -1.213 6.825 -12.430 1.00 82.56 92 LEU A N 1
ATOM 726 C CA . LEU A 1 92 ? -1.014 6.139 -13.700 1.00 82.56 92 LEU A CA 1
ATOM 727 C C . LEU A 1 92 ? -1.078 4.626 -13.502 1.00 82.56 92 LEU A C 1
ATOM 729 O O . LEU A 1 92 ? -0.473 4.082 -12.574 1.00 82.56 92 LEU A O 1
ATOM 733 N N . ALA A 1 93 ? -1.751 3.951 -14.437 1.00 86.06 93 ALA A N 1
ATOM 734 C CA . ALA A 1 93 ? -1.902 2.503 -14.425 1.00 86.06 93 ALA A CA 1
ATOM 735 C C . ALA A 1 93 ? -0.528 1.809 -14.274 1.00 86.06 93 ALA A C 1
ATOM 737 O O . ALA A 1 93 ? 0.327 1.948 -15.161 1.00 86.06 93 ALA A O 1
ATOM 738 N N . PRO A 1 94 ? -0.288 1.073 -13.170 1.00 90.56 94 PRO A N 1
ATOM 739 C CA . PRO A 1 94 ? 0.961 0.356 -12.978 1.00 90.56 94 PRO A CA 1
ATOM 740 C C . PRO A 1 94 ? 1.060 -0.804 -13.968 1.00 90.56 94 PRO A C 1
ATOM 742 O O . PRO A 1 94 ? 0.059 -1.268 -14.513 1.00 90.56 94 PRO A O 1
ATOM 745 N N . ASN A 1 95 ? 2.279 -1.296 -14.185 1.00 91.44 95 ASN A N 1
ATOM 746 C CA . ASN A 1 95 ? 2.562 -2.445 -15.051 1.00 91.44 95 ASN A CA 1
ATOM 747 C C . ASN A 1 95 ? 2.056 -2.280 -16.500 1.00 91.44 95 ASN A C 1
ATOM 749 O O . ASN A 1 95 ? 1.863 -3.264 -17.210 1.00 91.44 95 ASN A O 1
ATOM 753 N N . ARG A 1 96 ? 1.867 -1.034 -16.953 1.00 92.75 96 ARG A N 1
ATOM 754 C CA . ARG A 1 96 ? 1.515 -0.692 -18.331 1.00 92.75 96 ARG A CA 1
ATOM 755 C C . ARG A 1 96 ? 2.635 0.112 -18.977 1.00 92.75 96 ARG A C 1
ATOM 757 O O . ARG A 1 96 ? 3.177 1.031 -18.367 1.00 92.75 96 ARG A O 1
ATOM 764 N N . ILE A 1 97 ? 2.966 -0.241 -20.218 1.00 93.75 97 ILE A N 1
ATOM 765 C CA . ILE A 1 97 ? 3.930 0.507 -21.024 1.00 93.75 97 ILE A CA 1
ATOM 766 C C . ILE A 1 97 ? 3.243 1.773 -21.541 1.00 93.75 97 ILE A C 1
ATOM 768 O O . ILE A 1 97 ? 2.207 1.704 -22.201 1.00 93.75 97 ILE A O 1
ATOM 772 N N . LEU A 1 98 ? 3.835 2.919 -21.232 1.00 93.38 98 LEU A N 1
ATOM 773 C CA . LEU A 1 98 ? 3.441 4.237 -21.709 1.00 93.38 98 LEU A CA 1
ATOM 774 C C . LEU A 1 98 ? 4.507 4.706 -22.695 1.00 93.38 98 LEU A C 1
ATOM 776 O O . LEU A 1 98 ? 5.650 4.918 -22.297 1.00 93.38 98 LEU A O 1
ATOM 780 N N . ALA A 1 99 ? 4.154 4.815 -23.972 1.00 93.56 99 ALA A N 1
ATOM 781 C CA . ALA A 1 99 ? 5.055 5.286 -25.016 1.00 93.56 99 ALA A CA 1
ATOM 782 C C . ALA A 1 99 ? 4.688 6.716 -25.420 1.00 93.56 99 ALA A C 1
ATOM 784 O O . ALA A 1 99 ? 3.516 7.017 -25.642 1.00 93.56 99 ALA A O 1
ATOM 785 N N . GLU A 1 100 ? 5.692 7.578 -25.527 1.00 93.38 100 GLU A N 1
ATOM 786 C CA . GLU A 1 100 ? 5.542 8.980 -25.899 1.00 93.38 100 GLU A CA 1
ATOM 787 C C . GLU A 1 100 ? 6.689 9.445 -26.806 1.00 93.38 100 GLU A C 1
ATOM 789 O O . GLU A 1 100 ? 7.811 8.920 -26.775 1.00 93.38 100 GLU A O 1
ATOM 794 N N . GLU A 1 101 ? 6.408 10.451 -27.631 1.00 93.44 101 GLU A N 1
ATOM 795 C CA . GLU A 1 101 ? 7.451 11.177 -28.349 1.00 93.44 101 GLU A CA 1
ATOM 796 C C . GLU A 1 101 ? 8.201 12.081 -27.372 1.00 93.44 101 GLU A C 1
ATOM 798 O O . GLU A 1 101 ? 7.608 12.827 -26.590 1.00 93.44 101 GLU A O 1
ATOM 803 N N . ALA A 1 102 ? 9.530 12.023 -27.416 1.00 88.44 102 ALA A N 1
ATOM 804 C CA . ALA A 1 102 ? 10.347 12.874 -26.571 1.00 88.44 102 ALA A CA 1
ATOM 805 C C . ALA A 1 102 ? 10.306 14.325 -27.076 1.00 88.44 102 ALA A C 1
ATOM 807 O O . ALA A 1 102 ? 10.191 14.595 -28.273 1.00 88.44 102 ALA A O 1
ATOM 808 N N . SER A 1 103 ? 10.455 15.283 -26.159 1.00 86.38 103 SER A N 1
ATOM 809 C CA . SER A 1 103 ? 10.487 16.703 -26.517 1.00 86.38 103 SER A CA 1
ATOM 810 C C . SER A 1 103 ? 11.613 17.021 -27.513 1.00 86.38 103 SER A C 1
ATOM 812 O O . SER A 1 103 ? 12.675 16.397 -27.509 1.00 86.38 103 SER A O 1
ATOM 814 N N . LYS A 1 104 ? 11.427 18.059 -28.341 1.00 79.31 104 LYS A N 1
ATOM 815 C CA . LYS A 1 104 ? 12.407 18.455 -29.377 1.00 79.31 104 LYS A CA 1
ATOM 816 C C . LYS A 1 104 ? 13.797 18.810 -28.823 1.00 79.31 104 LYS A C 1
ATOM 818 O O . LYS A 1 104 ? 14.782 18.730 -29.557 1.00 79.31 104 LYS A O 1
ATOM 823 N N . SER A 1 105 ? 13.881 19.199 -27.550 1.00 80.31 105 SER A N 1
ATOM 824 C CA . SER A 1 105 ? 15.132 19.498 -26.842 1.00 80.31 105 SER A CA 1
ATOM 825 C C . SER A 1 105 ? 15.827 18.257 -26.269 1.00 80.31 105 SER A C 1
ATOM 827 O O . SER A 1 105 ? 16.973 18.350 -25.828 1.00 80.31 105 SER A O 1
ATOM 829 N N . SER A 1 106 ? 15.171 17.095 -26.277 1.00 82.81 106 SER A N 1
ATOM 830 C CA . SER A 1 106 ? 15.724 15.851 -25.757 1.00 82.81 106 SER A CA 1
ATOM 831 C C . SER A 1 106 ? 16.772 15.240 -26.694 1.00 82.81 106 SER A C 1
ATOM 833 O O . SER A 1 106 ? 16.749 15.380 -27.920 1.00 82.81 106 SER A O 1
ATOM 835 N N . SER A 1 107 ? 17.710 14.505 -26.093 1.00 84.94 107 SER A N 1
ATOM 836 C CA . SER A 1 107 ? 18.639 13.636 -26.829 1.00 84.94 107 SER A CA 1
ATOM 837 C C . SER A 1 107 ? 17.972 12.349 -27.341 1.00 84.94 107 SER A C 1
ATOM 839 O O . SER A 1 107 ? 18.523 11.672 -28.215 1.00 84.94 107 SER A O 1
ATOM 841 N N . ALA A 1 108 ? 16.788 12.026 -26.813 1.00 89.81 108 ALA A N 1
ATOM 842 C CA . ALA A 1 108 ? 15.933 10.940 -27.267 1.00 89.81 108 ALA A CA 1
ATOM 843 C C . ALA A 1 108 ? 14.906 11.442 -28.293 1.00 89.81 108 ALA A C 1
ATOM 845 O O . ALA A 1 108 ? 14.544 12.613 -28.303 1.00 89.81 108 ALA A O 1
ATOM 846 N N . THR A 1 109 ? 14.452 10.539 -29.156 1.00 93.12 109 THR A N 1
ATOM 847 C CA . THR A 1 109 ? 13.345 10.744 -30.103 1.00 93.12 109 THR A CA 1
ATOM 848 C C . THR A 1 109 ? 12.033 10.215 -29.536 1.00 93.12 109 THR A C 1
ATOM 850 O O . THR A 1 109 ? 11.005 10.860 -29.670 1.00 93.12 109 THR A O 1
ATOM 853 N N . HIS A 1 110 ? 12.082 9.060 -28.871 1.00 94.19 110 HIS A N 1
ATOM 854 C CA . HIS A 1 110 ? 10.936 8.395 -28.257 1.00 94.19 110 HIS A CA 1
ATOM 855 C C . HIS A 1 110 ? 11.338 7.885 -26.878 1.00 94.19 110 HIS A C 1
ATOM 857 O O . HIS A 1 110 ? 12.500 7.505 -26.666 1.00 94.19 110 HIS A O 1
ATOM 863 N N . GLN A 1 111 ? 10.378 7.851 -25.965 1.00 94.56 111 GLN A N 1
ATOM 864 C CA . GLN A 1 111 ? 10.529 7.283 -24.636 1.00 94.56 111 GLN A CA 1
ATOM 865 C C . GLN A 1 111 ? 9.383 6.307 -24.365 1.00 94.56 111 GLN A C 1
ATOM 867 O O . GLN A 1 111 ? 8.232 6.575 -24.690 1.00 94.56 111 GLN A O 1
ATOM 872 N N . ALA A 1 112 ? 9.708 5.166 -23.766 1.00 95.00 112 ALA A N 1
ATOM 873 C CA . ALA A 1 112 ? 8.738 4.238 -23.211 1.00 95.00 112 ALA A CA 1
ATOM 874 C C . ALA A 1 112 ? 9.002 4.086 -21.714 1.00 95.00 112 ALA A C 1
ATOM 876 O O . ALA A 1 112 ? 10.144 3.890 -21.295 1.00 95.00 112 ALA A O 1
ATOM 877 N N . LYS A 1 113 ? 7.958 4.176 -20.897 1.00 94.00 113 LYS A N 1
ATOM 878 C CA . LYS A 1 113 ? 8.043 4.113 -19.441 1.00 94.00 113 LYS A CA 1
ATOM 879 C C . LYS A 1 113 ? 7.058 3.095 -18.899 1.00 94.00 113 LYS A C 1
ATOM 881 O O . LYS A 1 113 ? 5.914 3.038 -19.336 1.00 94.00 113 LYS A O 1
ATOM 886 N N . VAL A 1 114 ? 7.490 2.320 -17.917 1.00 94.62 114 VAL A N 1
ATOM 887 C CA . VAL A 1 114 ? 6.620 1.441 -17.136 1.00 94.62 114 VAL A CA 1
ATOM 888 C C . VAL A 1 114 ? 6.883 1.675 -15.657 1.00 94.62 114 VAL A C 1
ATOM 890 O O . VAL A 1 114 ? 8.030 1.758 -15.222 1.00 94.62 114 VAL A O 1
ATOM 893 N N . PHE A 1 115 ? 5.814 1.809 -14.879 1.00 92.75 115 PHE A N 1
ATOM 894 C CA . PHE A 1 115 ? 5.893 1.807 -13.423 1.00 92.75 115 PHE A CA 1
ATOM 895 C C . PHE A 1 115 ? 5.586 0.398 -12.937 1.00 92.75 115 PHE A C 1
ATOM 897 O O . PHE A 1 115 ? 4.421 0.022 -12.811 1.00 92.75 115 PHE A O 1
ATOM 904 N N . SER A 1 116 ? 6.637 -0.387 -12.717 1.00 91.19 116 SER A N 1
ATOM 905 C CA . SER A 1 116 ? 6.512 -1.766 -12.264 1.00 91.19 116 SER A CA 1
ATOM 906 C C . SER A 1 116 ? 6.196 -1.785 -10.775 1.00 91.19 116 SER A C 1
ATOM 908 O O . SER A 1 116 ? 6.993 -1.291 -9.975 1.00 91.19 116 SER A O 1
ATOM 910 N N . THR A 1 117 ? 5.053 -2.361 -10.407 1.00 90.38 117 THR A N 1
ATOM 911 C CA . THR A 1 117 ? 4.606 -2.476 -9.014 1.00 90.38 117 THR A CA 1
ATOM 912 C C . THR A 1 117 ? 4.460 -3.944 -8.632 1.00 90.38 117 THR A C 1
ATOM 914 O O . THR A 1 117 ? 3.678 -4.672 -9.247 1.00 90.38 117 THR A O 1
ATOM 917 N N . LYS A 1 118 ? 5.185 -4.378 -7.594 1.00 90.00 118 LYS A N 1
ATOM 918 C CA . LYS A 1 118 ? 5.088 -5.719 -6.996 1.00 90.00 118 LYS A CA 1
ATOM 919 C C . LYS A 1 118 ? 5.241 -5.625 -5.479 1.00 90.00 118 LYS A C 1
ATOM 921 O O . LYS A 1 118 ? 6.199 -5.029 -5.004 1.00 90.00 118 LYS A O 1
ATOM 926 N N . SER A 1 119 ? 4.317 -6.230 -4.728 1.00 85.81 119 SER A N 1
ATOM 927 C CA . SER A 1 119 ? 4.385 -6.354 -3.258 1.00 85.81 119 SER A CA 1
ATOM 928 C C . SER A 1 119 ? 4.717 -5.043 -2.521 1.00 85.81 119 SER A C 1
ATOM 930 O O . SER A 1 119 ? 5.555 -5.025 -1.627 1.00 85.81 119 SER A O 1
ATOM 932 N N . GLY A 1 120 ? 4.103 -3.926 -2.929 1.00 83.00 120 GLY A N 1
ATOM 933 C CA . GLY A 1 120 ? 4.333 -2.604 -2.325 1.00 83.00 120 GLY A CA 1
ATOM 934 C C . GLY A 1 120 ? 5.586 -1.867 -2.815 1.00 83.00 120 GLY A C 1
ATOM 935 O O . GLY A 1 120 ? 5.736 -0.679 -2.542 1.00 83.00 120 GLY A O 1
ATOM 936 N N . PHE A 1 121 ? 6.455 -2.514 -3.593 1.00 86.44 121 PHE A N 1
ATOM 937 C CA . PHE A 1 121 ? 7.570 -1.856 -4.262 1.00 86.44 121 PHE A CA 1
ATOM 938 C C . PHE A 1 121 ? 7.139 -1.344 -5.636 1.00 86.44 121 PHE A C 1
ATOM 940 O O . PHE A 1 121 ? 6.593 -2.103 -6.440 1.00 86.44 121 PHE A O 1
ATOM 947 N N . ARG A 1 122 ? 7.414 -0.068 -5.914 1.00 88.88 122 ARG A N 1
ATOM 948 C CA . ARG A 1 122 ? 7.151 0.577 -7.204 1.00 88.88 122 ARG A CA 1
ATOM 949 C C . ARG A 1 122 ? 8.445 1.149 -7.765 1.00 88.88 122 ARG A C 1
ATOM 951 O O . ARG A 1 122 ? 9.066 1.996 -7.128 1.00 88.88 122 ARG A O 1
ATOM 958 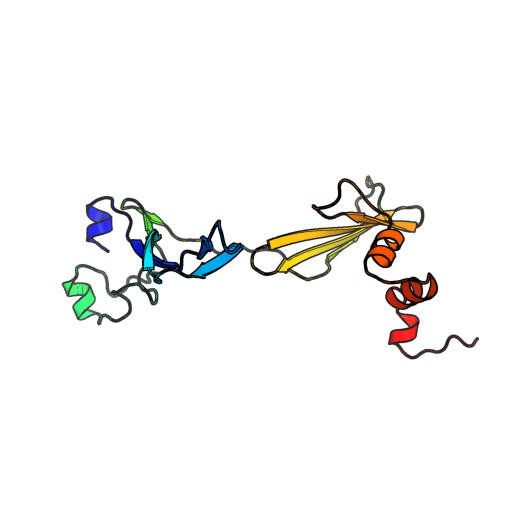N N . ALA A 1 123 ? 8.822 0.732 -8.970 1.00 91.56 123 ALA A N 1
ATOM 959 C CA . ALA A 1 123 ? 10.011 1.231 -9.651 1.00 91.56 123 ALA A CA 1
ATOM 960 C C . ALA A 1 123 ? 9.709 1.644 -11.097 1.00 91.56 123 ALA A C 1
ATOM 962 O O . ALA A 1 123 ? 9.114 0.866 -11.849 1.00 91.56 123 ALA A O 1
ATOM 963 N N . PRO A 1 124 ? 10.133 2.847 -11.520 1.00 92.88 124 PRO A N 1
ATOM 964 C CA . PRO A 1 124 ? 10.071 3.231 -12.917 1.00 92.88 124 PRO A CA 1
ATOM 965 C C . PRO A 1 124 ? 11.181 2.532 -13.706 1.00 92.88 124 PRO A C 1
ATOM 967 O O . PRO A 1 124 ? 12.352 2.592 -13.335 1.00 92.88 124 PRO A O 1
ATOM 970 N N . VAL A 1 125 ? 10.831 1.943 -14.840 1.00 94.75 125 VAL A N 1
ATOM 971 C CA . VAL A 1 125 ? 11.787 1.523 -15.865 1.00 94.75 125 VAL A CA 1
ATOM 972 C C . VAL A 1 125 ? 11.512 2.351 -17.108 1.00 94.75 125 VAL A C 1
ATOM 974 O O . VAL A 1 125 ? 10.376 2.431 -17.574 1.00 94.75 125 VAL A O 1
ATOM 977 N N . THR A 1 126 ? 12.548 3.008 -17.618 1.00 94.81 126 THR A N 1
ATOM 978 C CA . THR A 1 126 ? 12.449 3.898 -18.779 1.00 94.81 126 THR A CA 1
ATOM 979 C C . THR A 1 126 ? 13.368 3.404 -19.884 1.00 94.81 126 THR A C 1
ATOM 981 O O . THR A 1 126 ? 14.548 3.162 -19.636 1.00 94.81 126 THR A O 1
ATOM 984 N N . ILE A 1 127 ? 12.846 3.296 -21.101 1.00 95.50 127 ILE A N 1
ATOM 985 C CA . ILE A 1 127 ? 13.597 3.017 -22.323 1.00 95.50 127 ILE A CA 1
ATOM 986 C C . ILE A 1 127 ? 13.556 4.265 -23.199 1.00 95.50 127 ILE A C 1
ATOM 988 O O . ILE A 1 127 ? 12.495 4.816 -23.467 1.00 95.50 127 ILE A O 1
ATOM 992 N N . GLU A 1 128 ? 14.713 4.709 -23.669 1.00 95.31 128 GLU A N 1
ATOM 993 C CA . GLU A 1 128 ? 14.844 5.845 -24.572 1.00 95.31 128 GLU A CA 1
ATOM 994 C C . GLU A 1 128 ? 15.482 5.422 -25.887 1.00 95.31 128 GLU A C 1
ATOM 996 O O . GLU A 1 128 ? 16.545 4.792 -25.898 1.00 95.31 128 GLU A O 1
ATOM 1001 N N . ARG A 1 129 ? 14.876 5.846 -26.997 1.00 94.88 129 ARG A N 1
ATOM 1002 C CA . ARG A 1 129 ? 15.457 5.724 -28.333 1.00 94.88 129 ARG A CA 1
ATOM 1003 C C . ARG A 1 129 ? 16.176 7.009 -28.701 1.00 94.88 129 ARG A C 1
ATOM 1005 O O . ARG A 1 129 ? 15.536 8.027 -28.964 1.00 94.88 129 ARG A O 1
ATOM 1012 N N . LYS A 1 130 ? 17.503 6.975 -28.756 1.00 92.81 130 LYS A N 1
ATOM 1013 C CA . LYS A 1 130 ? 18.321 8.107 -29.207 1.00 92.81 130 LYS A CA 1
ATOM 1014 C C . LYS A 1 130 ? 18.192 8.352 -30.715 1.00 92.81 130 LYS A C 1
ATOM 1016 O O . LYS A 1 130 ? 17.687 7.514 -31.457 1.00 92.81 130 LYS A O 1
ATOM 1021 N N . LYS A 1 131 ? 18.648 9.526 -31.168 1.00 89.94 131 LYS A N 1
ATOM 1022 C CA . LYS A 1 131 ? 18.624 9.936 -32.590 1.00 89.94 131 LYS A CA 1
ATOM 1023 C C . LYS A 1 131 ? 19.455 9.030 -33.506 1.00 89.94 131 LYS A C 1
ATOM 1025 O O . LYS A 1 131 ? 19.132 8.894 -34.675 1.00 89.94 131 LYS A O 1
ATOM 1030 N N . ASP A 1 132 ? 20.488 8.399 -32.960 1.00 90.38 132 ASP A N 1
ATOM 1031 C CA . ASP A 1 132 ? 21.340 7.404 -33.625 1.00 90.38 132 ASP A CA 1
ATOM 1032 C C . ASP A 1 132 ? 20.708 5.996 -33.671 1.00 90.38 132 ASP A C 1
ATOM 1034 O O . ASP A 1 132 ? 21.335 5.054 -34.141 1.00 90.38 132 ASP A O 1
ATOM 1038 N N . GLY A 1 133 ? 19.478 5.836 -33.168 1.00 88.19 133 GLY A N 1
ATOM 1039 C CA . GLY A 1 133 ? 18.777 4.556 -33.092 1.00 88.19 133 GLY A CA 1
ATOM 1040 C C . GLY A 1 133 ? 19.118 3.718 -31.859 1.00 88.19 133 GLY A C 1
ATOM 1041 O O . GLY A 1 133 ? 18.457 2.707 -31.629 1.00 88.19 133 GLY A O 1
ATOM 1042 N N . ASN A 1 134 ? 20.076 4.136 -31.023 1.00 91.88 134 ASN A N 1
ATOM 1043 C CA . ASN A 1 134 ? 20.462 3.373 -29.840 1.00 91.88 134 ASN A CA 1
ATOM 1044 C C . ASN A 1 134 ? 19.364 3.391 -28.769 1.00 91.88 134 ASN A C 1
ATOM 1046 O O . ASN A 1 134 ? 18.914 4.456 -28.334 1.00 91.88 134 ASN A O 1
ATOM 1050 N N . LEU A 1 135 ? 18.996 2.201 -28.289 1.00 94.44 135 LEU A N 1
ATOM 1051 C CA . LEU A 1 135 ? 18.065 2.013 -27.178 1.00 94.44 135 LEU A CA 1
ATOM 1052 C C . LEU A 1 135 ? 18.829 1.955 -25.855 1.00 94.44 135 LEU A C 1
ATOM 1054 O O . LEU A 1 135 ? 19.734 1.131 -25.677 1.00 94.44 135 LEU A O 1
ATOM 1058 N N . ARG A 1 136 ? 18.460 2.824 -24.913 1.00 95.38 136 ARG A N 1
ATOM 1059 C CA . ARG A 1 136 ? 19.038 2.837 -23.567 1.00 95.38 136 ARG A CA 1
ATOM 1060 C C . ARG A 1 136 ? 17.971 2.707 -22.495 1.00 95.38 136 ARG A C 1
ATOM 1062 O O . ARG A 1 136 ? 16.937 3.357 -22.578 1.00 95.38 136 ARG A O 1
ATOM 1069 N N . VAL A 1 137 ? 18.264 1.911 -21.477 1.00 95.88 137 VAL A N 1
ATOM 1070 C CA . VAL A 1 137 ? 17.377 1.602 -20.355 1.00 95.88 137 VAL A CA 1
ATOM 1071 C C . VAL A 1 137 ? 17.891 2.275 -19.085 1.00 95.88 137 VAL A C 1
ATOM 1073 O O . VAL A 1 137 ? 19.100 2.343 -18.860 1.00 95.88 137 VAL A O 1
ATOM 1076 N N . SER A 1 138 ? 16.978 2.766 -18.252 1.00 95.00 138 SER A N 1
ATOM 1077 C CA . SER A 1 138 ? 17.257 3.326 -16.929 1.00 95.00 138 SER A CA 1
ATOM 1078 C C . SER A 1 138 ? 16.262 2.791 -15.904 1.00 95.00 138 SER A C 1
ATOM 1080 O O . SER A 1 138 ? 15.060 2.738 -16.176 1.00 95.00 138 SER A O 1
ATOM 1082 N N . PHE A 1 139 ? 16.768 2.399 -14.737 1.00 93.94 139 PHE A N 1
ATOM 1083 C CA . PHE A 1 139 ? 15.990 1.943 -13.586 1.00 93.94 139 PHE A CA 1
ATOM 1084 C C . PHE A 1 139 ? 16.765 2.242 -12.287 1.00 93.94 139 PHE A C 1
ATOM 1086 O O . PHE A 1 139 ? 17.991 2.339 -12.336 1.00 93.94 139 PHE A O 1
ATOM 1093 N N . PRO A 1 140 ? 16.095 2.386 -11.125 1.00 90.56 140 PRO A N 1
ATOM 1094 C CA . PRO A 1 140 ? 16.703 2.945 -9.910 1.00 90.56 140 PRO A CA 1
ATOM 1095 C C . PRO A 1 140 ? 17.954 2.224 -9.397 1.00 90.56 140 PRO A C 1
ATOM 1097 O O . PRO A 1 140 ? 18.832 2.858 -8.822 1.00 90.56 140 PRO A O 1
ATOM 1100 N N . SER A 1 141 ? 18.044 0.908 -9.595 1.00 87.69 141 SER A N 1
ATOM 1101 C CA . SER A 1 141 ? 19.135 0.090 -9.055 1.00 87.69 141 SER A CA 1
ATOM 1102 C C . SER A 1 141 ? 20.468 0.261 -9.789 1.00 87.69 141 SER A C 1
ATOM 1104 O O . SER A 1 141 ? 21.488 -0.192 -9.277 1.00 87.69 141 SER A O 1
ATOM 1106 N N . VAL A 1 142 ? 20.484 0.879 -10.978 1.00 88.81 142 VAL A N 1
ATOM 1107 C CA . VAL A 1 142 ? 21.706 1.081 -11.768 1.00 88.81 142 VAL A CA 1
ATOM 1108 C C . VAL A 1 142 ? 21.859 2.561 -12.118 1.00 88.81 142 VAL A C 1
ATOM 1110 O O . VAL A 1 142 ? 20.987 3.127 -12.782 1.00 88.81 142 VAL A O 1
ATOM 1113 N N . PRO A 1 143 ? 22.968 3.211 -11.715 1.00 88.31 143 PRO A N 1
ATOM 1114 C CA . PRO A 1 143 ? 23.194 4.608 -12.040 1.00 88.31 143 PRO A CA 1
ATOM 1115 C C . PRO A 1 143 ? 23.373 4.795 -13.550 1.00 88.31 143 PRO A C 1
ATOM 1117 O O . PRO A 1 143 ? 24.146 4.101 -14.211 1.00 88.31 143 PRO A O 1
ATOM 1120 N N . GLY A 1 144 ? 22.678 5.791 -14.093 1.00 91.12 144 GLY A N 1
ATOM 1121 C CA . GLY A 1 144 ? 22.767 6.159 -15.500 1.00 91.12 144 GLY A CA 1
ATOM 1122 C C . GLY A 1 144 ? 21.876 5.324 -16.422 1.00 91.12 144 GLY A C 1
ATOM 1123 O O . GLY A 1 144 ? 20.783 4.885 -16.061 1.00 91.12 144 GLY A O 1
ATOM 1124 N N . LYS A 1 145 ? 22.315 5.206 -17.679 1.00 93.19 145 LYS A N 1
ATOM 1125 C CA . LYS A 1 145 ? 21.565 4.573 -18.769 1.00 93.19 145 LYS A CA 1
ATOM 1126 C C . LYS A 1 145 ? 22.421 3.494 -19.414 1.00 93.19 145 LYS A C 1
ATOM 1128 O O . LYS A 1 145 ? 23.476 3.817 -19.964 1.00 93.19 145 LYS A O 1
ATOM 1133 N N . ILE A 1 146 ? 21.945 2.256 -19.406 1.00 95.69 146 ILE A N 1
ATOM 1134 C CA . ILE A 1 146 ? 22.640 1.111 -20.001 1.00 95.69 146 ILE A CA 1
ATOM 1135 C C . ILE A 1 146 ? 22.064 0.780 -21.386 1.00 95.69 146 ILE A C 1
ATOM 1137 O O . ILE A 1 146 ? 20.865 0.952 -21.599 1.00 95.69 146 ILE A O 1
ATOM 1141 N N . PRO A 1 147 ? 22.872 0.327 -22.357 1.00 95.25 147 PRO A N 1
ATOM 1142 C CA . PRO A 1 147 ? 22.357 -0.198 -23.621 1.00 95.25 147 PRO A CA 1
ATOM 1143 C C . PRO A 1 147 ? 21.391 -1.372 -23.404 1.00 95.25 147 PRO A C 1
ATOM 1145 O O . PRO A 1 147 ? 21.682 -2.270 -22.613 1.00 95.25 147 PRO A O 1
ATOM 1148 N N . LEU A 1 148 ? 20.275 -1.399 -24.142 1.00 94.56 148 LEU A N 1
ATOM 1149 C CA . LEU A 1 148 ? 19.259 -2.456 -24.021 1.00 94.56 148 LEU A CA 1
ATOM 1150 C C . LEU A 1 148 ? 19.845 -3.861 -24.228 1.00 94.56 148 LEU A C 1
ATOM 1152 O O . LEU A 1 148 ? 19.546 -4.764 -23.456 1.00 94.56 148 LEU A O 1
ATOM 1156 N N . ALA A 1 149 ? 20.730 -4.035 -25.214 1.00 93.38 149 ALA A N 1
ATOM 1157 C CA . ALA A 1 149 ? 21.351 -5.328 -25.503 1.00 93.38 149 ALA A CA 1
ATOM 1158 C C . ALA A 1 149 ? 22.133 -5.904 -24.305 1.00 93.38 149 ALA A C 1
ATOM 1160 O O . ALA A 1 149 ? 22.110 -7.110 -24.081 1.00 93.38 149 ALA A O 1
ATOM 1161 N N . ILE A 1 150 ? 22.783 -5.050 -23.502 1.00 94.12 150 ILE A N 1
ATOM 1162 C CA . ILE A 1 150 ? 23.515 -5.490 -22.303 1.00 94.12 150 ILE A CA 1
ATOM 1163 C C . ILE A 1 150 ? 22.537 -6.008 -21.246 1.00 94.12 150 ILE A C 1
ATOM 1165 O O . ILE A 1 150 ? 22.778 -7.056 -20.652 1.00 94.12 150 ILE A O 1
ATOM 1169 N N . LEU A 1 151 ? 21.415 -5.309 -21.048 1.00 94.56 151 LEU A N 1
ATOM 1170 C CA . LEU A 1 151 ? 20.372 -5.749 -20.123 1.00 94.56 151 LEU A CA 1
ATOM 1171 C C . LEU A 1 151 ? 19.762 -7.087 -20.561 1.00 94.56 151 LEU A C 1
ATOM 1173 O O . LEU A 1 151 ? 19.634 -7.986 -19.741 1.00 94.56 151 LEU A O 1
ATOM 1177 N N . MET A 1 152 ? 19.446 -7.245 -21.849 1.00 95.12 152 MET A N 1
ATOM 1178 C CA . MET A 1 152 ? 18.879 -8.487 -22.394 1.00 95.12 152 MET A CA 1
ATOM 1179 C C . MET A 1 152 ? 19.828 -9.679 -22.202 1.00 95.12 152 MET A C 1
ATOM 1181 O O . MET A 1 152 ? 19.394 -10.751 -21.787 1.00 95.12 152 MET A O 1
ATOM 1185 N N . ARG A 1 153 ? 21.137 -9.478 -22.406 1.00 94.88 153 ARG A N 1
ATOM 1186 C CA . ARG A 1 153 ? 22.151 -10.506 -22.119 1.00 94.88 153 ARG A CA 1
ATOM 1187 C C . ARG A 1 153 ? 22.219 -10.865 -20.639 1.00 94.88 153 ARG A C 1
ATOM 1189 O O . ARG A 1 153 ? 22.284 -12.042 -20.303 1.00 94.88 153 ARG A O 1
ATOM 1196 N N . ALA A 1 154 ? 22.160 -9.870 -19.754 1.00 94.12 154 ALA A N 1
ATOM 1197 C CA . ALA A 1 154 ? 22.146 -10.097 -18.308 1.00 94.12 154 ALA A CA 1
ATOM 1198 C C . ALA A 1 154 ? 20.879 -10.829 -17.825 1.00 94.12 154 ALA A C 1
ATOM 1200 O O . ALA A 1 154 ? 20.933 -11.539 -16.826 1.00 94.12 154 ALA A O 1
ATOM 1201 N N . LEU A 1 155 ? 19.759 -10.681 -18.539 1.00 94.50 155 LEU A N 1
ATOM 1202 C CA . LEU A 1 155 ? 18.503 -11.389 -18.270 1.00 94.50 155 LEU A CA 1
ATOM 1203 C C . LEU A 1 155 ? 18.478 -12.833 -18.803 1.00 94.50 155 LEU A C 1
ATOM 1205 O O . LEU A 1 155 ? 17.522 -13.550 -18.522 1.00 94.50 155 LEU A O 1
ATOM 1209 N N . GLY A 1 156 ? 19.513 -13.269 -19.531 1.00 95.12 156 GLY A N 1
ATOM 1210 C CA . GLY A 1 156 ? 19.670 -14.658 -19.971 1.00 95.12 156 GLY A CA 1
ATOM 1211 C C . GLY A 1 156 ? 19.520 -14.904 -21.473 1.00 95.12 156 GLY A C 1
ATOM 1212 O O . GLY A 1 156 ? 19.479 -16.060 -21.873 1.00 95.12 156 GLY A O 1
ATOM 1213 N N . LEU A 1 157 ? 19.455 -13.863 -22.313 1.00 95.00 157 LEU A N 1
ATOM 1214 C CA . LEU A 1 157 ? 19.500 -14.039 -23.769 1.00 95.00 157 LEU A CA 1
ATOM 1215 C C . LEU A 1 157 ? 20.961 -14.099 -24.233 1.00 95.00 157 LEU A C 1
ATOM 1217 O O . LEU A 1 157 ? 21.699 -13.114 -24.156 1.00 95.00 157 LEU A O 1
ATOM 1221 N N . HIS A 1 158 ? 21.407 -15.262 -24.695 1.00 92.62 158 HIS A N 1
ATOM 1222 C CA . HIS A 1 158 ? 22.826 -15.546 -24.909 1.00 92.62 158 HIS A CA 1
ATOM 1223 C C . HIS A 1 158 ? 23.312 -15.181 -26.315 1.00 92.62 158 HIS A C 1
ATOM 1225 O O . HIS A 1 158 ? 24.474 -14.792 -26.482 1.00 92.62 158 HIS A O 1
ATOM 1231 N N . SER A 1 159 ? 22.444 -15.255 -27.325 1.00 94.31 159 SER A N 1
ATOM 1232 C CA . SER A 1 159 ? 22.782 -14.950 -28.719 1.00 94.31 159 SER A CA 1
ATOM 1233 C C . SER A 1 159 ? 22.128 -13.656 -29.218 1.00 94.31 159 SER A C 1
ATOM 1235 O O . SER A 1 159 ? 21.046 -13.277 -28.778 1.00 94.31 159 SER A O 1
ATOM 1237 N N . ASP A 1 160 ? 22.769 -12.969 -30.173 1.00 92.62 160 ASP A N 1
ATOM 1238 C CA . ASP A 1 160 ? 22.163 -11.786 -30.814 1.00 92.62 160 ASP A CA 1
ATOM 1239 C C . ASP A 1 160 ? 20.862 -12.145 -31.542 1.00 92.62 160 ASP A C 1
ATOM 1241 O O . ASP A 1 160 ? 19.943 -11.331 -31.617 1.00 92.62 160 ASP A O 1
ATOM 1245 N N . ARG A 1 161 ? 20.768 -13.391 -32.024 1.00 91.62 161 ARG A N 1
ATOM 1246 C CA . ARG A 1 161 ? 19.560 -13.946 -32.626 1.00 91.62 161 ARG A CA 1
ATOM 1247 C C . ARG A 1 161 ? 18.401 -13.987 -31.630 1.00 91.62 161 ARG A C 1
ATOM 1249 O O . ARG A 1 161 ? 17.342 -13.474 -31.957 1.00 91.62 161 ARG A O 1
ATOM 1256 N N . GLU A 1 162 ? 18.601 -14.517 -30.423 1.00 91.94 162 GLU A N 1
ATOM 1257 C CA . GLU A 1 162 ? 17.560 -14.528 -29.379 1.00 91.94 162 GLU A CA 1
ATOM 1258 C C . GLU A 1 162 ? 17.092 -13.112 -29.030 1.00 91.94 162 GLU A C 1
ATOM 1260 O O . GLU A 1 162 ? 15.897 -12.863 -28.897 1.00 91.94 162 GLU A O 1
ATOM 1265 N N . ILE A 1 163 ? 18.029 -12.165 -28.902 1.00 92.56 163 ILE A N 1
ATOM 1266 C CA . ILE A 1 163 ? 17.701 -10.765 -28.596 1.00 92.56 163 ILE A CA 1
ATOM 1267 C C . ILE A 1 163 ? 16.873 -10.150 -29.724 1.00 92.56 163 ILE A C 1
ATOM 1269 O O . ILE A 1 163 ? 15.892 -9.457 -29.458 1.00 92.56 163 ILE A O 1
ATOM 1273 N N . PHE A 1 164 ? 17.254 -10.405 -30.975 1.00 90.94 164 PHE A N 1
ATOM 1274 C CA . PHE A 1 164 ? 16.507 -9.949 -32.139 1.00 90.94 164 PHE A CA 1
ATOM 1275 C C . PHE A 1 164 ? 15.101 -10.556 -32.182 1.00 90.94 164 PHE A C 1
ATOM 1277 O O . PHE A 1 164 ? 14.133 -9.824 -32.367 1.00 90.94 164 PHE A O 1
ATOM 1284 N N . GLU A 1 165 ? 14.973 -11.865 -31.970 1.00 90.12 165 GLU A N 1
ATOM 1285 C CA . GLU A 1 165 ? 13.690 -12.578 -31.963 1.00 90.12 165 GLU A CA 1
ATOM 1286 C C . GLU A 1 165 ? 12.765 -12.110 -30.828 1.00 90.12 165 GLU A C 1
ATOM 1288 O O . GLU A 1 165 ? 11.555 -12.053 -31.016 1.00 90.12 165 GLU A O 1
ATOM 1293 N N . ALA A 1 166 ? 13.313 -11.709 -29.678 1.00 89.62 166 ALA A N 1
ATOM 1294 C CA . ALA A 1 166 ? 12.535 -11.191 -28.551 1.00 89.62 166 ALA A CA 1
ATOM 1295 C C . ALA A 1 166 ? 11.975 -9.773 -28.771 1.00 89.62 166 ALA A C 1
ATOM 1297 O O . ALA A 1 166 ? 11.023 -9.380 -28.097 1.00 89.62 166 ALA A O 1
ATOM 1298 N N . ILE A 1 167 ? 12.584 -8.986 -29.662 1.00 88.62 167 ILE A N 1
ATOM 1299 C CA . ILE A 1 167 ? 12.198 -7.590 -29.935 1.00 88.62 167 ILE A CA 1
ATOM 1300 C C . ILE A 1 167 ? 11.367 -7.488 -31.221 1.00 88.62 167 ILE A C 1
ATOM 1302 O O . ILE A 1 167 ? 10.502 -6.621 -31.328 1.00 88.62 167 ILE A O 1
ATOM 1306 N N . SER A 1 168 ? 11.635 -8.349 -32.201 1.00 84.69 168 SER A N 1
ATOM 1307 C CA . SER A 1 168 ? 11.003 -8.308 -33.519 1.00 84.69 168 SER A CA 1
ATOM 1308 C C . SER A 1 168 ? 9.632 -8.988 -33.515 1.00 84.69 168 SER A C 1
ATOM 1310 O O . SER A 1 168 ? 9.500 -10.151 -33.145 1.00 84.69 168 SER A O 1
ATOM 1312 N N . GL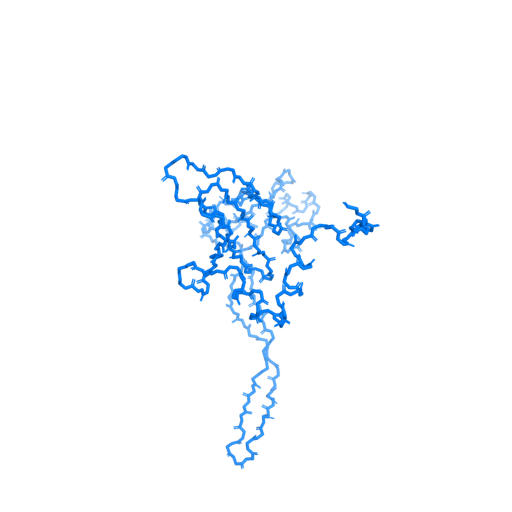U A 1 169 ? 8.604 -8.297 -34.011 1.00 66.00 169 GLU A N 1
ATOM 1313 C CA . GLU A 1 169 ? 7.231 -8.826 -34.110 1.00 66.00 169 GLU A CA 1
ATOM 1314 C C . GLU A 1 169 ? 7.057 -9.928 -35.180 1.00 66.00 169 GLU A C 1
ATOM 1316 O O . GLU A 1 169 ? 6.050 -10.640 -35.194 1.00 66.00 169 GLU A O 1
ATOM 1321 N N . GLU A 1 170 ? 8.031 -10.104 -36.078 1.00 51.97 170 GLU A N 1
ATOM 1322 C CA . GLU A 1 170 ? 7.862 -10.870 -37.322 1.00 51.97 170 GLU A CA 1
ATOM 1323 C C . GLU A 1 170 ? 7.680 -12.391 -37.115 1.00 51.97 170 GLU A C 1
ATOM 1325 O O . GLU A 1 170 ? 7.032 -13.047 -37.930 1.00 51.97 170 GLU A O 1
ATOM 1330 N N . MET A 1 171 ? 8.133 -12.961 -35.989 1.00 46.53 171 MET A N 1
ATOM 1331 C CA . MET A 1 171 ? 7.919 -14.388 -35.680 1.00 46.53 171 MET A CA 1
ATOM 1332 C C . MET A 1 171 ? 6.726 -14.686 -34.761 1.00 46.53 171 MET A C 1
ATOM 1334 O O . MET A 1 171 ? 6.235 -15.814 -34.769 1.00 46.53 171 MET A O 1
ATOM 1338 N N . ALA A 1 172 ? 6.186 -13.702 -34.033 1.00 42.84 172 ALA A N 1
ATOM 1339 C CA . ALA A 1 172 ? 4.943 -13.893 -33.273 1.00 42.84 172 ALA A CA 1
ATOM 1340 C C . ALA A 1 172 ? 3.713 -13.960 -34.199 1.00 42.84 172 ALA A C 1
ATOM 1342 O O . ALA A 1 172 ? 2.718 -14.611 -33.883 1.00 42.84 172 ALA A O 1
ATOM 1343 N N . ALA A 1 173 ? 3.805 -13.328 -35.373 1.00 45.28 173 ALA A N 1
ATOM 1344 C CA . ALA A 1 173 ? 2.752 -13.271 -36.377 1.00 45.28 173 ALA A CA 1
ATOM 1345 C C . ALA A 1 173 ? 2.979 -14.220 -37.569 1.00 45.28 173 ALA A C 1
ATOM 1347 O O . ALA A 1 173 ? 2.532 -13.904 -38.662 1.00 45.28 173 ALA A O 1
ATOM 1348 N N . GLY A 1 174 ? 3.668 -15.358 -37.410 1.00 41.62 174 GLY A N 1
ATOM 1349 C CA . GLY A 1 174 ? 3.649 -16.468 -38.382 1.00 41.62 174 GLY A CA 1
ATOM 1350 C C . GLY A 1 174 ? 3.883 -16.116 -39.863 1.00 41.62 174 GLY A C 1
ATOM 1351 O O . GLY A 1 174 ? 3.427 -16.853 -40.738 1.00 41.62 174 GLY A O 1
ATOM 1352 N N . LYS A 1 175 ? 4.559 -15.008 -40.178 1.00 41.81 175 LYS A N 1
ATOM 1353 C CA . LYS A 1 175 ? 4.895 -14.633 -41.551 1.00 41.81 175 LYS A CA 1
ATOM 1354 C C . LYS A 1 175 ? 6.367 -14.926 -41.761 1.00 41.81 175 LYS A C 1
ATOM 1356 O O . LYS A 1 175 ? 7.241 -14.203 -41.308 1.00 41.81 175 LYS A O 1
ATOM 1361 N N . SER A 1 176 ? 6.611 -16.048 -42.430 1.00 34.16 176 SER A N 1
ATOM 1362 C CA . SER A 1 176 ? 7.926 -16.409 -42.947 1.00 34.16 176 SER A CA 1
ATOM 1363 C C . SER A 1 176 ? 8.452 -15.280 -43.846 1.00 34.16 176 SER A C 1
ATOM 1365 O O . SER A 1 176 ? 7.725 -14.865 -44.755 1.00 34.16 176 SER A O 1
ATOM 1367 N N . PRO A 1 177 ? 9.690 -14.796 -43.645 1.00 41.50 177 PRO A N 1
ATOM 1368 C CA . PRO A 1 177 ? 10.323 -13.904 -44.596 1.00 41.50 177 PRO A CA 1
ATOM 1369 C C . PRO A 1 177 ? 10.862 -14.758 -45.749 1.00 41.50 177 PRO A C 1
ATOM 1371 O O . PRO A 1 177 ? 11.984 -15.260 -45.715 1.00 41.50 177 PRO A O 1
ATOM 1374 N N . LEU A 1 178 ? 10.025 -14.958 -46.763 1.00 41.25 178 LEU A N 1
ATOM 1375 C CA . LEU A 1 178 ? 10.437 -15.394 -48.093 1.00 41.25 178 LEU A CA 1
ATOM 1376 C C . LEU A 1 178 ? 9.779 -14.471 -49.119 1.00 41.25 178 LEU A C 1
ATOM 1378 O O . LEU A 1 178 ? 8.644 -14.706 -49.536 1.00 41.25 178 LEU A O 1
ATOM 1382 N N . ASN A 1 179 ? 10.488 -13.385 -49.442 1.00 35.34 179 ASN A N 1
ATOM 1383 C CA . ASN A 1 179 ? 10.784 -12.888 -50.794 1.00 35.34 179 ASN A CA 1
ATOM 1384 C C . ASN A 1 179 ? 11.547 -11.563 -50.714 1.00 35.34 179 ASN A C 1
ATOM 1386 O O . ASN A 1 179 ? 10.998 -10.606 -50.126 1.00 35.34 179 ASN A O 1
#

Organism: NCBI:txid412755